Protein AF-A0A949QAI0-F1 (afdb_monomer)

Mean predicted aligned error: 4.64 Å

Foldseek 3Di:
DPDDPPDDDDPCVVHDDDWDWAADLVGRVDIDTCVVQPPFDAAEAEDEPQDPVCVVCVVVVVVVVVVVPHHYHYDDDCHQPPHPVHDCVPPDPVCVVVVRSVRRVVVVVD

pLDDT: mean 92.74, std 7.39, range [51.25, 97.62]

Solvent-accessible surface area (backbone atoms only — not comparable to full-atom values): 7127 Å² total; per-residue (Å²): 136,94,72,62,90,86,62,79,82,66,93,56,73,97,50,81,80,79,89,58,78,43,62,35,72,92,43,65,89,43,73,48,42,65,76,82,44,66,98,54,77,67,45,79,46,79,36,35,86,74,39,66,67,45,64,69,46,44,67,59,52,54,51,48,48,72,67,60,81,46,57,70,43,80,42,80,53,55,54,51,90,66,27,91,87,55,65,66,92,76,51,56,78,87,51,49,64,58,54,36,41,51,54,50,44,58,58,77,73,108

Nearest PDB structures (foldseek):
  3kh9-assembly1_A  TM=8.269E-01  e=8.653E-06  Pseudomonas aeruginosa
  6k1x-assembly1_A  TM=6.158E-01  e=5.353E-01  Rhodothermus marinus DSM 4252
  6hnk-assembly1_A  TM=4.317E-01  e=1.878E+00  Clostridioides difficile 630
  9c9r-assembly1_A  TM=4.103E-01  e=2.006E+00  Thermochaetoides thermophila

Structure (mmCIF, N/CA/C/O backbone):
data_AF-A0A949QAI0-F1
#
_entry.id   AF-A0A949QAI0-F1
#
loop_
_atom_site.group_PDB
_atom_site.id
_atom_site.type_symbol
_atom_site.label_atom_id
_atom_site.label_alt_id
_atom_site.label_comp_id
_atom_site.label_asym_id
_atom_site.label_entity_id
_atom_site.label_seq_id
_atom_site.pdbx_PDB_ins_code
_atom_site.Cartn_x
_atom_site.Cartn_y
_atom_site.Cartn_z
_atom_site.occupancy
_atom_site.B_iso_or_equiv
_atom_site.auth_seq_id
_atom_site.auth_comp_id
_atom_site.auth_asym_id
_atom_site.auth_atom_id
_atom_site.pdbx_PDB_model_num
ATOM 1 N N . LEU A 1 1 ? 8.754 -29.055 19.870 1.00 51.25 1 LEU A N 1
ATOM 2 C CA . LEU A 1 1 ? 8.363 -27.797 19.192 1.00 51.25 1 LEU A CA 1
ATOM 3 C C . LEU A 1 1 ? 7.069 -28.072 18.431 1.00 51.25 1 LEU A C 1
ATOM 5 O O . LEU A 1 1 ? 7.120 -28.780 17.439 1.00 51.25 1 LEU A O 1
ATOM 9 N N . ASN A 1 2 ? 5.926 -27.598 18.939 1.00 61.88 2 ASN A N 1
ATOM 10 C CA . ASN A 1 2 ? 4.585 -27.830 18.374 1.00 61.88 2 ASN A CA 1
ATOM 11 C C . ASN A 1 2 ? 4.107 -26.594 17.594 1.00 61.88 2 ASN A C 1
ATOM 13 O O . ASN A 1 2 ? 3.138 -25.953 17.989 1.00 61.88 2 ASN A O 1
ATOM 17 N N . LEU A 1 3 ? 4.817 -26.205 16.535 1.00 69.56 3 LEU A N 1
ATOM 18 C CA . LEU A 1 3 ? 4.356 -25.139 15.641 1.00 69.56 3 LEU A CA 1
ATOM 19 C C . LEU A 1 3 ? 3.766 -25.790 14.390 1.00 69.56 3 LEU A C 1
ATOM 21 O O . LEU A 1 3 ? 4.437 -26.586 13.735 1.00 69.56 3 LEU A O 1
ATOM 25 N N . ASN A 1 4 ? 2.504 -25.482 14.090 1.00 73.88 4 ASN A N 1
ATOM 26 C CA . ASN A 1 4 ? 1.853 -25.902 12.857 1.00 73.88 4 ASN A CA 1
ATOM 27 C C . ASN A 1 4 ? 2.540 -25.187 11.677 1.00 73.88 4 ASN A C 1
ATOM 29 O O . ASN A 1 4 ? 2.514 -23.959 11.639 1.00 73.88 4 ASN A O 1
ATOM 33 N N . PRO A 1 5 ? 3.124 -25.903 10.699 1.00 74.88 5 PRO A N 1
ATOM 34 C CA . PRO A 1 5 ? 3.854 -25.291 9.583 1.00 74.88 5 PRO A CA 1
ATOM 35 C C . PRO A 1 5 ? 3.005 -24.383 8.683 1.00 74.88 5 PRO A C 1
ATOM 37 O O . PRO A 1 5 ? 3.551 -23.669 7.847 1.00 74.88 5 PRO A O 1
ATOM 40 N N . ARG A 1 6 ? 1.673 -24.445 8.809 1.00 76.94 6 ARG A N 1
ATOM 41 C CA . ARG A 1 6 ? 0.735 -23.578 8.081 1.00 76.94 6 ARG A CA 1
ATOM 42 C C . ARG A 1 6 ? 0.538 -22.220 8.743 1.00 76.94 6 ARG A C 1
ATOM 44 O O . ARG A 1 6 ? 0.084 -21.294 8.077 1.00 76.94 6 ARG A O 1
ATOM 51 N N . ASP A 1 7 ? 0.874 -22.103 10.022 1.00 78.38 7 ASP A N 1
ATOM 52 C CA . ASP A 1 7 ? 0.728 -20.857 10.750 1.00 78.38 7 ASP A CA 1
ATOM 53 C C . ASP A 1 7 ? 1.994 -20.027 10.548 1.00 78.38 7 ASP A C 1
ATOM 55 O O . ASP A 1 7 ? 3.110 -20.479 10.809 1.00 78.38 7 ASP A O 1
ATOM 59 N N . VAL A 1 8 ? 1.818 -18.788 10.096 1.00 78.00 8 VAL A N 1
ATOM 60 C CA . VAL A 1 8 ? 2.888 -17.789 10.060 1.00 78.00 8 VAL A CA 1
ATOM 61 C C . VAL A 1 8 ? 2.656 -16.851 11.244 1.00 78.00 8 VAL A C 1
ATOM 63 O O . VAL A 1 8 ? 1.942 -15.855 11.104 1.00 78.00 8 VAL A O 1
ATOM 66 N N . PRO A 1 9 ? 3.176 -17.173 12.446 1.00 82.19 9 PRO A N 1
ATOM 67 C CA . PRO A 1 9 ? 2.959 -16.343 13.619 1.00 82.19 9 PRO A CA 1
ATOM 68 C C . PRO A 1 9 ? 3.584 -14.966 13.399 1.00 82.19 9 PRO A C 1
ATOM 70 O O . PRO A 1 9 ? 4.775 -14.840 13.110 1.00 82.19 9 PRO A O 1
ATOM 73 N N . SER A 1 10 ? 2.776 -13.917 13.550 1.00 86.69 10 SER A N 1
ATOM 74 C CA . SER A 1 10 ? 3.275 -12.550 13.446 1.00 86.69 10 SER A CA 1
ATOM 75 C C . SER A 1 10 ? 4.038 -12.170 14.720 1.00 86.69 10 SER A C 1
ATOM 77 O O . SER A 1 10 ? 3.455 -12.176 15.808 1.00 86.69 10 SER A O 1
ATOM 79 N N . PRO A 1 11 ? 5.308 -11.740 14.621 1.00 89.50 11 PRO A N 1
ATOM 80 C CA . PRO A 1 11 ? 6.071 -11.259 15.772 1.00 89.50 11 PRO A CA 1
ATOM 81 C C . PRO A 1 11 ? 5.614 -9.871 16.257 1.00 89.50 11 PRO A C 1
ATOM 83 O O . PRO A 1 11 ? 6.236 -9.303 17.162 1.00 89.50 11 PRO A O 1
ATOM 86 N N . LEU A 1 12 ? 4.586 -9.290 15.625 1.00 91.56 12 LEU A N 1
ATOM 87 C CA . LEU A 1 12 ? 4.095 -7.932 15.868 1.00 91.56 12 LEU A CA 1
ATOM 88 C C . LEU A 1 12 ? 2.787 -7.883 16.669 1.00 91.56 12 LEU A C 1
ATOM 90 O O . LEU A 1 12 ? 2.303 -6.794 16.965 1.00 91.56 12 LEU A O 1
ATOM 94 N N . VAL A 1 13 ? 2.222 -9.029 17.061 1.00 93.00 13 VAL A N 1
ATOM 95 C CA . VAL A 1 13 ? 1.032 -9.055 17.927 1.00 93.00 13 VAL A CA 1
ATOM 96 C C . VAL A 1 13 ? 1.336 -8.359 19.259 1.00 93.00 13 VAL A C 1
ATOM 98 O O . VAL A 1 13 ? 2.363 -8.618 19.885 1.00 93.00 13 VAL A O 1
ATOM 101 N N . GLY A 1 14 ? 0.450 -7.446 19.673 1.00 94.38 14 GLY A N 1
ATOM 102 C CA . GLY A 1 14 ? 0.593 -6.652 20.901 1.00 94.38 14 GLY A CA 1
ATOM 103 C C . GLY A 1 14 ? 1.645 -5.538 20.833 1.00 94.38 14 GLY A C 1
ATOM 104 O O . GLY A 1 14 ? 1.839 -4.832 21.820 1.00 94.38 14 GLY A O 1
ATOM 105 N N . LYS A 1 15 ? 2.321 -5.357 19.691 1.00 94.50 15 LYS A N 1
ATOM 106 C CA . LYS A 1 15 ? 3.293 -4.278 19.484 1.00 94.50 15 LYS A CA 1
ATOM 107 C C . LYS A 1 15 ? 2.646 -3.090 18.766 1.00 94.50 15 LYS A C 1
ATO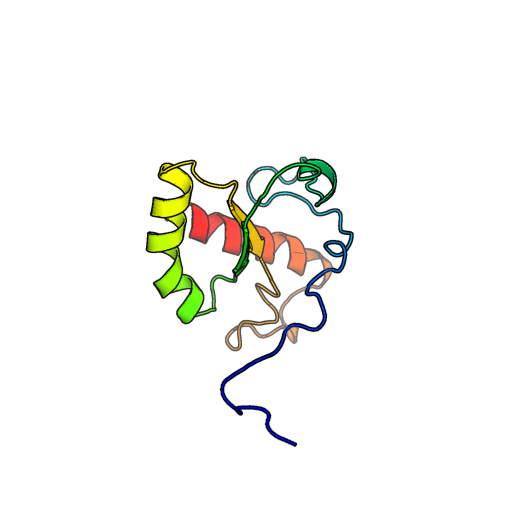M 109 O O . LYS A 1 15 ? 1.690 -3.279 18.012 1.00 94.50 15 LYS A O 1
ATOM 114 N N . PRO A 1 16 ? 3.170 -1.867 18.952 1.00 93.69 16 PRO A N 1
ATOM 115 C CA . PRO A 1 16 ? 2.740 -0.720 18.164 1.00 93.69 16 PRO A CA 1
ATOM 116 C C . PRO A 1 16 ? 2.931 -0.967 16.664 1.00 93.69 16 PRO A C 1
ATOM 118 O O . PRO A 1 16 ? 3.903 -1.606 16.251 1.00 93.69 16 PRO A O 1
ATOM 121 N N . ALA A 1 17 ? 2.033 -0.412 15.848 1.00 93.81 17 ALA A N 1
ATOM 122 C CA . ALA A 1 17 ? 2.222 -0.388 14.402 1.00 93.81 17 ALA A CA 1
ATOM 123 C C . ALA A 1 17 ? 3.555 0.318 14.058 1.00 93.81 17 ALA A C 1
ATOM 125 O O . ALA A 1 17 ? 3.847 1.364 14.649 1.00 93.81 17 ALA A O 1
ATOM 126 N N . PRO A 1 18 ? 4.366 -0.215 13.121 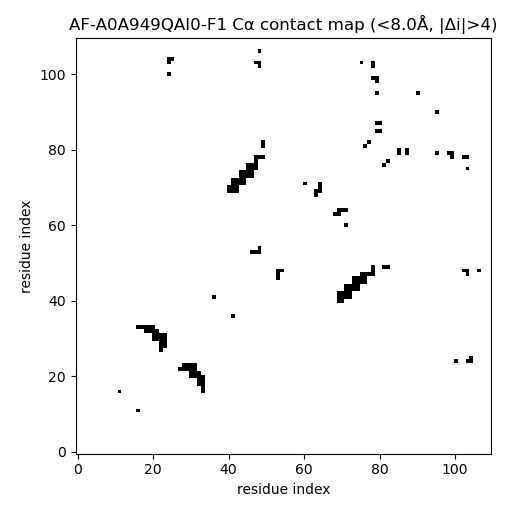1.00 93.25 18 PRO A N 1
ATOM 127 C CA . PRO A 1 18 ? 5.623 0.413 12.724 1.00 93.25 18 PRO A CA 1
ATOM 128 C C . PRO A 1 18 ? 5.424 1.854 12.253 1.00 93.25 18 PRO A C 1
ATOM 130 O O . PRO A 1 18 ? 4.493 2.142 11.503 1.00 93.25 18 PRO A O 1
ATOM 133 N N . ALA A 1 19 ? 6.308 2.761 12.666 1.00 95.75 19 ALA A N 1
ATOM 134 C CA . ALA A 1 19 ? 6.233 4.156 12.254 1.00 95.75 19 ALA A CA 1
ATOM 135 C C . ALA A 1 19 ? 6.679 4.326 10.794 1.00 95.75 19 ALA A C 1
ATOM 137 O O . ALA A 1 19 ? 7.765 3.894 10.414 1.00 95.75 19 ALA A O 1
ATOM 138 N N . PHE A 1 20 ? 5.859 5.007 9.997 1.00 96.12 20 PHE A N 1
ATOM 139 C CA . PHE A 1 20 ? 6.205 5.462 8.654 1.00 96.12 20 PHE A CA 1
ATOM 140 C C . PHE A 1 20 ? 5.444 6.744 8.314 1.00 96.12 20 PHE A C 1
ATOM 142 O O . PHE A 1 20 ? 4.478 7.106 8.987 1.00 96.12 20 PHE A O 1
ATOM 149 N N . SER A 1 21 ? 5.909 7.428 7.274 1.00 97.25 21 SER A N 1
ATOM 150 C CA . SER A 1 21 ? 5.324 8.655 6.743 1.00 97.25 21 SER A CA 1
ATOM 151 C C . SER A 1 21 ? 5.503 8.619 5.230 1.00 97.25 21 SER A C 1
ATOM 153 O O . SER A 1 21 ? 6.636 8.678 4.750 1.00 97.25 21 SER A O 1
ATOM 155 N N . LEU A 1 22 ? 4.419 8.397 4.488 1.00 96.12 22 LEU A N 1
ATOM 156 C CA . LEU A 1 22 ? 4.467 8.127 3.049 1.00 96.12 22 LEU A CA 1
ATOM 157 C C . LEU A 1 22 ? 3.424 8.960 2.295 1.00 96.12 22 LEU A C 1
ATOM 159 O O . LEU A 1 22 ? 2.355 9.222 2.847 1.00 96.12 22 LEU A O 1
ATOM 163 N N . PRO A 1 23 ? 3.704 9.358 1.041 1.00 95.56 23 PRO A N 1
ATOM 164 C CA . PRO A 1 23 ? 2.723 10.032 0.202 1.00 95.56 23 PRO A CA 1
ATOM 165 C C . PRO A 1 23 ? 1.561 9.102 -0.149 1.00 95.56 23 PRO A C 1
ATOM 167 O O . PRO A 1 23 ? 1.748 7.895 -0.330 1.00 95.56 23 PRO A O 1
ATOM 170 N N . GLN A 1 24 ? 0.367 9.668 -0.290 1.00 94.69 24 GLN A N 1
ATOM 171 C CA . GLN A 1 24 ? -0.804 8.923 -0.736 1.00 94.69 24 GLN A CA 1
ATOM 172 C C . GLN A 1 24 ? -0.802 8.764 -2.262 1.00 94.69 24 GLN A C 1
ATOM 174 O O . GLN A 1 24 ? -0.438 9.675 -3.000 1.00 94.69 24 GLN A O 1
ATOM 179 N N . LEU A 1 25 ? -1.244 7.605 -2.764 1.00 92.94 25 LEU A N 1
ATOM 180 C CA . LEU A 1 25 ? -1.224 7.316 -4.207 1.00 92.94 25 LEU A CA 1
ATOM 181 C C . LEU A 1 25 ? -2.149 8.223 -5.031 1.00 92.94 25 LEU A C 1
ATOM 183 O O . LEU A 1 25 ? -1.831 8.544 -6.171 1.00 92.94 25 LEU A O 1
ATOM 187 N N . HIS A 1 26 ? -3.295 8.617 -4.472 1.00 88.75 26 HIS A N 1
ATOM 188 C CA . HIS A 1 26 ? -4.287 9.451 -5.158 1.00 88.75 26 HIS A CA 1
ATOM 189 C C . HIS A 1 26 ? -4.075 10.956 -4.935 1.00 88.75 26 HIS A C 1
ATOM 191 O O . HIS A 1 26 ? -4.680 11.759 -5.638 1.00 88.75 26 HIS A O 1
ATOM 197 N N . ALA A 1 27 ? -3.235 11.315 -3.963 1.00 91.88 27 ALA A N 1
ATOM 198 C CA . ALA A 1 27 ? -2.927 12.681 -3.555 1.00 91.88 27 ALA A CA 1
ATOM 199 C C . ALA A 1 27 ? -1.463 12.737 -3.069 1.00 91.88 27 ALA A C 1
ATOM 201 O O . ALA A 1 27 ? -1.214 12.686 -1.862 1.00 91.88 27 ALA A O 1
ATOM 202 N N . PRO A 1 28 ? -0.474 12.746 -3.985 1.00 91.19 28 PRO A N 1
ATOM 203 C CA . PRO A 1 28 ? 0.954 1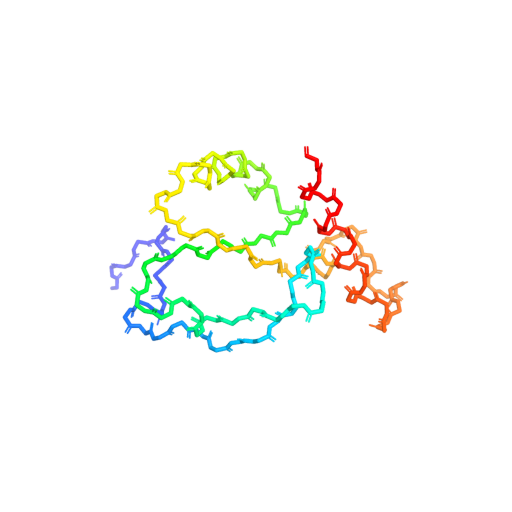2.652 -3.649 1.00 91.19 28 PRO A CA 1
ATOM 204 C C . PRO A 1 28 ? 1.477 13.741 -2.704 1.00 91.19 28 PRO A C 1
ATOM 206 O O . PRO A 1 28 ? 2.495 13.549 -2.040 1.00 91.19 28 PRO A O 1
ATOM 209 N N . GLU A 1 29 ? 0.800 14.883 -2.665 1.00 94.06 29 GLU A N 1
ATOM 210 C CA . GLU A 1 29 ? 1.054 16.007 -1.769 1.00 94.06 29 GLU A CA 1
ATOM 211 C C . GLU A 1 29 ? 0.596 15.748 -0.327 1.00 94.06 29 GLU A C 1
ATOM 213 O O . GLU A 1 29 ? 1.084 16.389 0.604 1.00 94.06 29 GLU A O 1
ATOM 218 N N . GLN A 1 30 ? -0.319 14.798 -0.131 1.00 96.00 30 GLN A N 1
ATOM 219 C CA . GLN A 1 30 ? -0.792 14.387 1.182 1.00 96.00 30 GLN A CA 1
ATOM 220 C C . GLN A 1 30 ? 0.069 13.253 1.720 1.00 96.00 30 GLN A C 1
ATOM 222 O O . GLN A 1 30 ? 0.384 12.281 1.031 1.00 96.00 30 GLN A O 1
ATOM 227 N N . ILE A 1 31 ? 0.411 13.362 2.997 1.00 97.00 31 ILE A N 1
ATOM 228 C CA . ILE A 1 31 ? 1.190 12.367 3.719 1.00 97.00 31 ILE A CA 1
ATOM 229 C C . ILE A 1 31 ? 0.255 11.586 4.629 1.00 97.00 31 ILE A C 1
ATOM 231 O O . ILE A 1 31 ? -0.568 12.180 5.318 1.00 97.00 31 ILE A O 1
ATOM 235 N N . PHE A 1 32 ? 0.411 10.266 4.637 1.00 97.00 32 PHE A N 1
ATOM 236 C CA . PHE A 1 32 ? -0.236 9.384 5.595 1.00 97.00 32 PHE A CA 1
ATOM 237 C C . PHE A 1 32 ? 0.783 8.811 6.585 1.00 97.00 32 PHE A C 1
ATOM 239 O O . PHE A 1 32 ? 1.897 8.421 6.210 1.00 97.00 32 PHE A O 1
ATOM 246 N N . SER A 1 33 ? 0.371 8.687 7.846 1.00 97.62 33 SER A N 1
ATOM 247 C CA . SER A 1 33 ? 1.094 7.938 8.874 1.00 97.62 33 SER A CA 1
ATOM 248 C C . SER A 1 33 ? 0.150 7.155 9.798 1.00 97.62 33 SER A C 1
ATOM 250 O O . SER A 1 33 ? -0.965 7.605 10.073 1.00 97.62 33 SER A O 1
ATOM 252 N N . PRO A 1 34 ? 0.604 6.044 10.414 1.00 97.00 34 PRO A N 1
ATOM 253 C CA . PRO A 1 34 ? -0.192 5.308 11.404 1.00 97.00 34 PRO A CA 1
ATOM 254 C C . PRO A 1 34 ? -0.662 6.141 12.605 1.00 97.00 34 PRO A C 1
ATOM 256 O O . PRO A 1 34 ? -1.599 5.743 13.293 1.00 97.00 34 PRO A O 1
ATOM 259 N N . LYS A 1 35 ? -0.048 7.308 12.862 1.00 96.75 35 LYS A N 1
ATOM 260 C CA . LYS A 1 35 ? -0.471 8.227 13.931 1.00 96.75 35 LYS A CA 1
ATOM 261 C C . LYS A 1 35 ? -1.904 8.732 13.733 1.00 96.75 35 LYS A C 1
ATOM 263 O O . LYS A 1 35 ? -2.599 8.966 14.714 1.00 96.75 35 LYS A O 1
ATOM 268 N N . GLU A 1 36 ? -2.367 8.845 12.490 1.00 96.00 36 GLU A N 1
ATOM 269 C CA . GLU A 1 36 ? -3.735 9.277 12.160 1.00 96.00 36 GLU A CA 1
ATOM 270 C C . GLU A 1 36 ? -4.804 8.247 12.558 1.00 96.00 36 GLU A C 1
ATOM 272 O O . GLU A 1 36 ? -5.996 8.566 12.651 1.00 96.00 36 GLU A O 1
ATOM 277 N N . MET A 1 37 ? -4.378 7.005 12.809 1.00 96.31 37 MET A N 1
ATOM 278 C CA . MET A 1 37 ? -5.231 5.887 13.205 1.00 96.31 37 MET A CA 1
ATOM 279 C C . MET A 1 37 ? -5.196 5.606 14.714 1.00 96.31 37 MET A C 1
ATOM 281 O O . MET A 1 37 ? -5.807 4.640 15.170 1.00 96.31 37 MET A O 1
ATOM 285 N N . LEU A 1 38 ? -4.517 6.435 15.516 1.00 95.44 38 LEU A N 1
ATOM 286 C CA . LEU A 1 38 ? -4.537 6.292 16.973 1.00 95.44 38 LEU A CA 1
ATOM 287 C C . LEU A 1 38 ? -5.974 6.353 17.510 1.00 95.44 38 LEU A C 1
ATOM 289 O O . LEU A 1 38 ? -6.775 7.195 17.109 1.00 95.44 38 LEU A O 1
ATOM 293 N N . GLY A 1 39 ? -6.300 5.426 18.413 1.00 95.38 39 GLY A N 1
ATOM 294 C CA . GLY A 1 39 ? -7.645 5.281 18.978 1.00 95.38 39 GLY A CA 1
ATOM 295 C C . GLY A 1 39 ? -8.668 4.614 18.050 1.00 95.38 39 GLY A C 1
ATOM 296 O O . GLY A 1 39 ? -9.813 4.442 18.458 1.00 95.38 39 GLY A O 1
ATOM 297 N N . LYS A 1 40 ? -8.283 4.211 16.831 1.00 95.06 40 LYS A N 1
ATOM 298 C CA . LYS A 1 40 ? -9.152 3.505 15.881 1.00 95.06 40 LYS A CA 1
ATOM 299 C C . LYS A 1 40 ? -8.691 2.063 15.707 1.00 95.06 40 LYS A C 1
ATOM 301 O O . LYS A 1 40 ? -7.497 1.784 15.619 1.00 95.06 40 LYS A O 1
ATOM 306 N N . VAL A 1 41 ? -9.649 1.148 15.588 1.00 95.56 41 VAL A N 1
ATOM 307 C CA . VAL A 1 41 ? -9.397 -0.162 14.975 1.00 95.56 41 VAL A CA 1
ATOM 308 C C . VAL A 1 41 ? -9.413 0.050 13.466 1.00 95.56 41 VAL A C 1
ATOM 310 O O . VAL A 1 41 ? -10.328 0.690 12.954 1.00 95.56 41 VAL A O 1
ATOM 313 N N . TRP A 1 42 ? -8.392 -0.431 12.763 1.00 96.56 42 TRP A N 1
ATOM 314 C CA . TRP A 1 42 ? -8.224 -0.234 11.324 1.00 96.56 42 TRP A CA 1
ATOM 315 C C . TRP A 1 42 ? -7.536 -1.442 10.686 1.00 96.56 42 TRP A C 1
ATOM 317 O O . TRP A 1 42 ? -6.848 -2.204 11.369 1.00 96.56 42 TRP A O 1
ATOM 327 N N . LEU A 1 43 ? -7.730 -1.612 9.379 1.00 96.56 43 LEU A N 1
ATOM 328 C CA . LEU A 1 43 ? -7.115 -2.670 8.587 1.00 96.56 43 LEU A CA 1
ATOM 329 C C . LEU A 1 43 ? -6.084 -2.064 7.630 1.00 96.56 43 LEU A C 1
ATOM 331 O O . LEU A 1 43 ? -6.407 -1.179 6.839 1.00 96.56 43 LEU A O 1
ATOM 335 N N . LEU A 1 44 ? -4.851 -2.568 7.689 1.00 96.38 44 LEU A N 1
ATOM 336 C CA . LEU A 1 44 ? -3.794 -2.262 6.729 1.00 96.38 44 LEU A CA 1
ATOM 337 C C . LEU A 1 44 ? -3.619 -3.458 5.788 1.00 96.38 44 LEU A C 1
ATOM 339 O O . LEU A 1 44 ? -3.205 -4.530 6.225 1.00 96.38 44 LEU A O 1
ATOM 343 N N . ASN A 1 45 ? -3.913 -3.273 4.505 1.00 96.81 45 ASN A N 1
ATOM 344 C CA . ASN A 1 45 ? -3.697 -4.277 3.468 1.00 96.81 45 ASN A CA 1
ATOM 345 C C . ASN A 1 45 ? -2.407 -3.965 2.698 1.00 96.81 45 ASN A C 1
ATOM 347 O O . ASN A 1 45 ? -2.207 -2.838 2.252 1.00 96.81 45 ASN A O 1
ATOM 351 N N . VAL A 1 46 ? -1.526 -4.953 2.548 1.00 96.62 46 VAL A N 1
ATOM 352 C CA . VAL A 1 46 ? -0.286 -4.822 1.770 1.00 96.62 46 VAL A CA 1
ATOM 353 C C . VAL A 1 46 ? -0.516 -5.454 0.404 1.00 96.62 46 VAL A C 1
ATOM 355 O O . VAL A 1 46 ? -0.831 -6.638 0.327 1.00 96.62 46 VAL A O 1
ATOM 358 N N . TRP A 1 47 ? -0.350 -4.683 -0.667 1.00 97.44 47 TRP A N 1
ATOM 359 C CA . TRP A 1 47 ? -0.713 -5.116 -2.016 1.00 97.44 47 TRP A CA 1
ATOM 360 C C . TRP A 1 47 ? 0.234 -4.554 -3.074 1.00 97.44 47 TRP A C 1
ATOM 362 O O . TRP A 1 47 ? 0.967 -3.603 -2.815 1.00 97.44 47 TRP A O 1
ATOM 372 N N . SER A 1 48 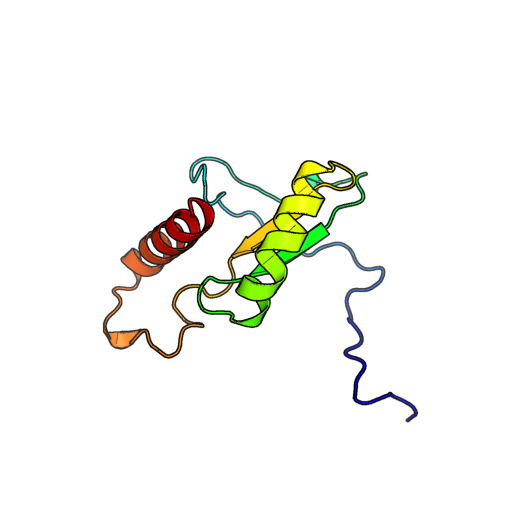? 0.170 -5.126 -4.277 1.00 97.62 48 SER A N 1
ATOM 373 C CA . SER A 1 48 ? 0.804 -4.612 -5.501 1.00 97.62 48 SER A CA 1
ATOM 374 C C . SER A 1 48 ? 0.060 -5.100 -6.734 1.00 97.62 48 SER A C 1
ATOM 376 O O . SER A 1 48 ? -0.639 -6.113 -6.667 1.00 97.62 48 SER A O 1
ATOM 378 N N . THR A 1 49 ? 0.213 -4.431 -7.879 1.00 95.94 49 THR A N 1
ATOM 379 C CA . THR A 1 49 ? -0.578 -4.802 -9.070 1.00 95.94 49 THR A CA 1
ATOM 380 C C . THR A 1 49 ? -0.151 -6.138 -9.684 1.00 95.94 49 THR A C 1
ATOM 382 O O . THR A 1 49 ? -0.973 -6.826 -10.293 1.00 95.94 49 THR A O 1
ATOM 385 N N . TRP A 1 50 ? 1.107 -6.552 -9.500 1.00 95.75 50 TRP A N 1
ATOM 386 C CA . TRP A 1 50 ? 1.634 -7.841 -9.967 1.00 95.75 50 TRP A CA 1
ATOM 387 C C . TRP A 1 50 ? 1.160 -9.032 -9.118 1.00 95.75 50 TRP A C 1
ATOM 389 O O . TRP A 1 50 ? 1.123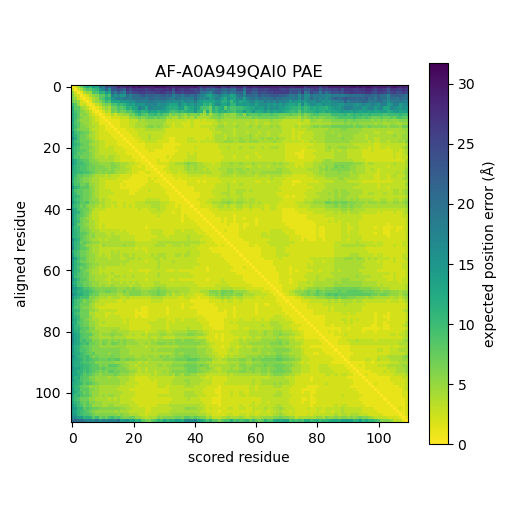 -10.161 -9.610 1.00 95.75 50 TRP A O 1
ATOM 399 N N . CYS A 1 51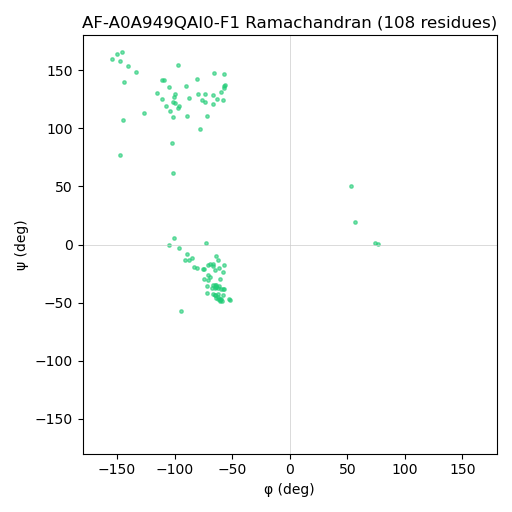 ? 0.722 -8.792 -7.881 1.00 96.56 51 CYS A N 1
ATOM 400 C CA . CYS A 1 51 ? 0.316 -9.824 -6.931 1.00 96.56 51 CYS A CA 1
ATOM 401 C C . CYS A 1 51 ? -1.023 -10.472 -7.332 1.00 96.56 51 CYS A C 1
ATOM 403 O O . CYS A 1 51 ? -2.086 -9.859 -7.241 1.00 96.56 51 CYS A O 1
ATOM 405 N N . VAL A 1 52 ? -0.978 -11.742 -7.751 1.00 95.25 52 VAL A N 1
ATOM 406 C CA . VAL A 1 52 ? -2.162 -12.503 -8.196 1.00 95.25 52 VAL A CA 1
ATOM 407 C C . VAL A 1 52 ? -3.220 -12.588 -7.096 1.00 95.25 52 VAL A C 1
ATOM 409 O O . VAL A 1 52 ? -4.381 -12.271 -7.346 1.00 95.25 52 VAL A O 1
ATOM 412 N N . SER A 1 53 ? -2.819 -12.957 -5.878 1.00 95.06 53 SER A N 1
ATOM 413 C CA . SER A 1 53 ? -3.735 -13.076 -4.739 1.00 95.06 53 SER A CA 1
ATOM 414 C C . SER A 1 53 ? -4.379 -11.737 -4.384 1.00 95.06 53 SER A C 1
ATOM 416 O O . SER A 1 53 ? -5.572 -11.684 -4.120 1.00 95.06 53 SER A O 1
ATOM 418 N N . CYS A 1 54 ? -3.628 -10.637 -4.479 1.00 96.31 54 CYS A N 1
ATOM 419 C CA . CYS A 1 54 ? -4.136 -9.294 -4.213 1.00 96.31 54 CYS A CA 1
ATOM 420 C C . CYS A 1 54 ? -5.231 -8.900 -5.216 1.00 96.31 54 CYS A C 1
ATOM 422 O O . CYS A 1 54 ? -6.223 -8.285 -4.841 1.00 96.31 54 CYS A O 1
ATOM 424 N N . ARG A 1 55 ? -5.103 -9.304 -6.489 1.00 94.25 55 ARG A N 1
ATOM 425 C CA . ARG A 1 55 ? -6.159 -9.086 -7.494 1.00 94.25 55 ARG A CA 1
ATOM 426 C C . ARG A 1 55 ? -7.427 -9.889 -7.201 1.00 94.25 55 ARG A C 1
ATOM 428 O O . ARG A 1 55 ? -8.515 -9.394 -7.470 1.00 94.25 55 ARG A O 1
ATOM 435 N N . GLN A 1 56 ? -7.293 -11.098 -6.656 1.00 95.62 56 GLN A N 1
ATOM 436 C CA . GLN A 1 56 ? -8.438 -11.913 -6.229 1.00 95.62 56 GLN A CA 1
ATOM 437 C C . GLN A 1 56 ? -9.108 -11.346 -4.967 1.00 95.62 56 GLN A C 1
ATOM 439 O O . GLN A 1 56 ? -10.327 -11.395 -4.849 1.00 95.62 56 GLN A O 1
ATOM 444 N N . GLU A 1 57 ? -8.322 -10.783 -4.048 1.00 95.75 57 GLU A N 1
ATOM 445 C CA . GLU A 1 57 ? -8.800 -10.181 -2.798 1.00 95.75 57 GLU A CA 1
ATOM 446 C C . GLU A 1 57 ? -9.483 -8.816 -3.021 1.00 95.75 57 GLU A C 1
ATOM 448 O O . GLU A 1 57 ? -10.402 -8.444 -2.289 1.00 95.75 57 GLU A O 1
ATOM 453 N N . HIS A 1 58 ? -9.068 -8.073 -4.052 1.00 94.81 58 HIS A N 1
ATOM 454 C CA . HIS A 1 58 ? -9.465 -6.679 -4.256 1.00 94.81 58 HIS A CA 1
ATOM 455 C C . HIS A 1 58 ? -10.984 -6.420 -4.242 1.00 94.81 58 HIS A C 1
ATOM 457 O O . HIS A 1 58 ? -11.399 -5.509 -3.523 1.00 94.81 58 HIS A O 1
ATOM 463 N N . PRO A 1 59 ? -11.845 -7.197 -4.939 1.00 94.19 59 PRO A N 1
ATOM 464 C CA . PRO A 1 59 ? -13.289 -6.952 -4.918 1.00 94.19 59 PRO A CA 1
ATOM 465 C C . PRO A 1 59 ? -13.894 -7.039 -3.510 1.00 94.19 59 PRO A C 1
ATOM 467 O O . PRO A 1 59 ? -14.737 -6.218 -3.153 1.00 94.19 59 PRO A O 1
ATOM 470 N N . VAL A 1 60 ? -13.411 -7.980 -2.692 1.00 95.50 60 VAL A N 1
ATOM 471 C CA . VAL A 1 60 ? -13.865 -8.175 -1.306 1.00 95.50 60 VAL A CA 1
ATOM 472 C C . VAL A 1 60 ? -13.468 -6.981 -0.439 1.00 95.50 60 VAL A C 1
ATOM 474 O O . VAL A 1 60 ? -14.269 -6.479 0.346 1.00 95.50 60 VAL A O 1
ATOM 477 N N . LEU A 1 61 ? -12.245 -6.473 -0.603 1.00 95.56 61 LEU A N 1
ATOM 478 C CA . LEU A 1 61 ? -11.775 -5.289 0.119 1.00 95.56 61 LEU A CA 1
ATOM 479 C C . LEU A 1 61 ? -12.509 -4.012 -0.297 1.00 95.56 61 LEU A C 1
ATOM 481 O O . LEU A 1 61 ? -12.813 -3.171 0.551 1.00 95.56 61 LEU A O 1
ATOM 485 N N . VAL A 1 62 ? -12.833 -3.870 -1.583 1.00 93.38 62 VAL A N 1
ATOM 486 C CA . VAL A 1 62 ? -13.654 -2.761 -2.082 1.00 93.38 62 VAL A CA 1
ATOM 487 C C . VAL A 1 62 ? -15.049 -2.817 -1.462 1.00 93.38 62 VAL A C 1
ATOM 489 O O . VAL A 1 62 ? -15.533 -1.798 -0.970 1.00 93.38 62 VAL A O 1
ATOM 492 N N . GLU A 1 63 ? -15.683 -3.987 -1.412 1.00 94.75 63 GLU A N 1
ATOM 493 C CA . GLU A 1 63 ? -16.966 -4.165 -0.725 1.00 94.75 63 GLU A CA 1
ATOM 494 C C . GLU A 1 63 ? -16.873 -3.832 0.774 1.00 94.75 63 GLU A C 1
ATOM 496 O O . GLU A 1 63 ? -17.668 -3.034 1.280 1.00 94.75 63 GLU A O 1
ATOM 501 N N . LEU A 1 64 ? -15.846 -4.333 1.469 1.00 95.00 64 LEU A N 1
ATOM 502 C CA . LEU A 1 64 ? -15.596 -4.013 2.875 1.00 95.00 64 LEU A CA 1
ATOM 503 C C . LEU A 1 64 ? -15.429 -2.502 3.090 1.00 95.00 64 LEU A C 1
ATOM 505 O O . LEU A 1 64 ? -16.022 -1.944 4.013 1.00 95.00 64 LEU A O 1
ATOM 509 N N . SER A 1 65 ? -14.692 -1.805 2.224 1.00 93.38 65 SER A N 1
ATOM 510 C CA . SER A 1 65 ? -14.524 -0.349 2.327 1.00 93.38 65 SER A CA 1
ATOM 511 C C . SER A 1 65 ? -15.852 0.408 2.194 1.00 93.38 65 SER A C 1
ATOM 513 O O . SER A 1 65 ? -16.086 1.389 2.902 1.00 93.38 65 SER A O 1
ATOM 515 N N . ARG A 1 66 ? -16.76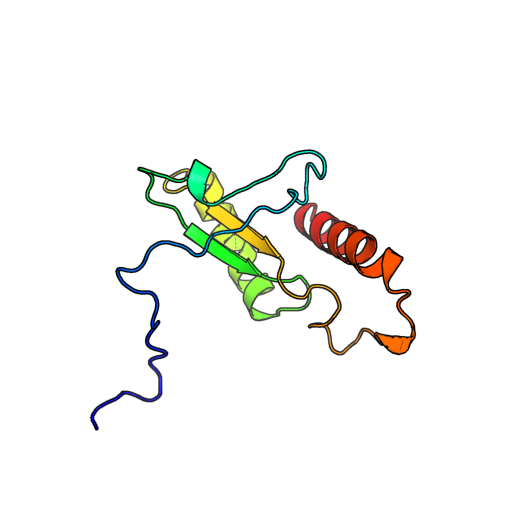6 -0.083 1.343 1.00 94.81 66 ARG A N 1
ATOM 516 C CA . ARG A 1 66 ? -18.097 0.507 1.135 1.00 94.81 66 ARG A CA 1
ATOM 517 C C . ARG A 1 66 ? -19.013 0.299 2.336 1.00 94.81 66 ARG A C 1
ATOM 519 O O . ARG A 1 66 ? -19.839 1.167 2.604 1.00 94.81 66 ARG A O 1
ATOM 526 N N . SER A 1 67 ? -18.838 -0.799 3.074 1.00 95.19 67 SER A N 1
ATOM 527 C CA . SER A 1 67 ? -19.577 -1.054 4.320 1.00 95.19 67 SER A CA 1
ATOM 528 C C . SER A 1 67 ? -19.247 -0.048 5.431 1.00 95.19 67 SER A C 1
ATOM 530 O O . SER A 1 67 ? -20.041 0.136 6.351 1.00 95.19 67 SER A O 1
ATOM 532 N N . LYS A 1 68 ? -18.081 0.618 5.346 1.00 92.19 68 LYS A N 1
ATOM 533 C CA . LYS A 1 68 ? -17.560 1.573 6.341 1.00 92.19 68 LYS A CA 1
ATOM 534 C C . LYS A 1 68 ? -17.428 0.997 7.759 1.00 92.19 68 LYS A C 1
ATOM 536 O O . LYS A 1 68 ? -17.328 1.763 8.713 1.00 92.19 68 LYS A O 1
ATOM 541 N N . THR A 1 69 ? -17.392 -0.329 7.913 1.00 92.62 69 THR A N 1
ATOM 542 C CA . THR A 1 69 ? -17.237 -0.984 9.223 1.00 92.62 69 THR A CA 1
ATOM 543 C C . THR A 1 69 ? -15.882 -0.687 9.862 1.00 92.62 69 THR A C 1
ATOM 545 O O . THR A 1 69 ? -15.793 -0.503 11.072 1.00 92.62 69 THR A O 1
ATOM 548 N N . VAL A 1 70 ? -14.822 -0.627 9.054 1.00 95.44 70 VAL A N 1
ATOM 549 C CA . VAL A 1 70 ? -13.456 -0.369 9.512 1.00 95.44 70 VAL A CA 1
ATOM 550 C C . VAL A 1 70 ? -12.716 0.487 8.478 1.00 95.44 70 VAL A C 1
ATOM 552 O O . VAL A 1 70 ? -12.888 0.257 7.278 1.00 95.44 70 VAL A O 1
ATOM 555 N N . PRO A 1 71 ? -11.890 1.469 8.889 1.00 96.00 71 PRO A N 1
ATOM 556 C CA . PRO A 1 71 ? -10.978 2.139 7.973 1.00 96.00 71 PRO A CA 1
ATOM 557 C C . PRO A 1 71 ? -10.039 1.119 7.323 1.00 96.00 71 PRO A C 1
ATOM 559 O O . PRO A 1 71 ? -9.339 0.382 8.020 1.00 96.00 71 PRO A O 1
ATOM 562 N N . LEU A 1 72 ? -10.029 1.092 5.992 1.00 96.19 72 LEU A N 1
ATOM 563 C CA . LEU A 1 72 ? -9.152 0.247 5.192 1.00 96.19 72 LEU A CA 1
ATOM 564 C C . LEU A 1 72 ? -8.080 1.117 4.535 1.00 96.19 72 LEU A C 1
ATOM 566 O O . LEU A 1 72 ? -8.398 1.998 3.739 1.00 96.19 72 LEU A O 1
ATOM 570 N N . ILE A 1 73 ? -6.817 0.847 4.849 1.00 95.94 73 ILE A N 1
ATOM 571 C CA . ILE A 1 73 ? -5.657 1.535 4.280 1.00 95.94 73 ILE A CA 1
ATOM 572 C C . ILE A 1 73 ? -4.846 0.531 3.462 1.00 95.94 73 ILE A C 1
ATOM 574 O O . ILE A 1 73 ? -4.526 -0.553 3.945 1.00 95.94 73 ILE A O 1
ATOM 578 N N . GLY A 1 74 ? -4.501 0.888 2.226 1.00 96.19 74 GLY A N 1
ATOM 579 C CA . GLY A 1 74 ? -3.659 0.070 1.353 1.00 96.19 74 GLY A CA 1
ATOM 580 C C . GLY A 1 74 ? -2.211 0.562 1.327 1.00 96.19 74 GLY A C 1
ATOM 581 O O . GLY A 1 74 ? -1.967 1.726 1.018 1.00 96.19 74 GLY A O 1
ATOM 582 N N . LEU A 1 75 ? -1.250 -0.324 1.585 1.00 96.75 75 LEU A N 1
ATOM 583 C CA . LEU A 1 75 ? 0.180 -0.091 1.392 1.00 96.75 75 LEU A CA 1
ATOM 584 C C . LEU A 1 75 ? 0.641 -0.768 0.101 1.00 96.75 75 LEU A C 1
ATOM 586 O O . LEU A 1 75 ? 0.742 -1.993 0.038 1.00 96.75 75 LEU A O 1
ATOM 590 N N . ASN A 1 76 ? 0.955 0.041 -0.908 1.00 96.94 76 ASN A N 1
ATOM 591 C CA . ASN A 1 76 ? 1.546 -0.452 -2.144 1.00 96.94 76 ASN A CA 1
ATOM 592 C C . ASN A 1 76 ? 3.017 -0.847 -1.919 1.00 96.94 76 ASN A C 1
ATOM 594 O O . ASN A 1 76 ? 3.811 -0.030 -1.448 1.00 96.94 76 ASN A O 1
ATOM 598 N N . TYR A 1 77 ? 3.378 -2.101 -2.204 1.00 96.88 77 TYR A N 1
ATOM 599 C CA . TYR A 1 77 ? 4.641 -2.684 -1.744 1.00 96.88 77 TYR A CA 1
ATOM 600 C C . TYR A 1 77 ? 5.489 -3.291 -2.864 1.00 96.88 77 TYR A C 1
ATOM 602 O O . TYR A 1 77 ? 5.179 -4.349 -3.408 1.00 96.88 77 TYR A O 1
ATOM 610 N N . LYS A 1 78 ? 6.649 -2.683 -3.142 1.00 95.44 78 LYS A N 1
ATOM 611 C CA . LYS A 1 78 ? 7.578 -3.137 -4.199 1.00 95.44 78 LYS A CA 1
ATOM 612 C C . LYS A 1 78 ? 6.877 -3.278 -5.555 1.00 95.44 78 LYS A C 1
ATOM 614 O O . LYS A 1 78 ? 6.980 -4.303 -6.220 1.00 95.44 78 LYS A O 1
ATOM 619 N N . GLU A 1 79 ? 6.160 -2.242 -5.965 1.00 96.50 79 GLU A N 1
ATOM 620 C CA . GLU A 1 79 ? 5.342 -2.250 -7.183 1.00 96.50 79 GLU A CA 1
ATOM 621 C C . GLU A 1 79 ? 6.130 -2.569 -8.460 1.00 96.50 79 GLU A C 1
ATOM 623 O O . GLU A 1 79 ? 5.635 -3.297 -9.312 1.00 96.50 79 GLU A O 1
ATOM 628 N N . LEU A 1 80 ? 7.365 -2.069 -8.585 1.00 97.06 80 LEU A N 1
ATOM 629 C CA . LEU A 1 80 ? 8.223 -2.382 -9.733 1.00 97.06 80 LEU A CA 1
ATOM 630 C C . LEU A 1 80 ? 9.153 -3.554 -9.429 1.00 97.06 80 LEU A C 1
ATOM 632 O O . LEU A 1 80 ? 9.077 -4.588 -10.077 1.00 97.06 80 LEU A O 1
ATOM 636 N N . ARG A 1 81 ? 9.961 -3.434 -8.369 1.00 95.88 81 ARG A N 1
ATOM 637 C CA . ARG A 1 81 ? 10.970 -4.440 -7.984 1.00 95.88 81 ARG A CA 1
ATOM 638 C C . ARG A 1 81 ? 10.409 -5.819 -7.628 1.00 95.88 81 ARG A C 1
ATOM 640 O O . ARG A 1 81 ? 11.171 -6.776 -7.564 1.00 95.88 81 ARG A O 1
ATOM 647 N N . GLY A 1 82 ? 9.125 -5.912 -7.291 1.00 94.88 82 GLY A N 1
ATOM 648 C CA . GLY A 1 82 ? 8.447 -7.180 -7.020 1.00 94.88 82 GLY A CA 1
ATOM 649 C C . GLY A 1 82 ? 7.869 -7.847 -8.268 1.00 94.88 82 GLY A C 1
ATOM 650 O O . GLY A 1 82 ? 7.511 -9.020 -8.209 1.00 94.88 82 GLY A O 1
ATOM 651 N N . ASP A 1 83 ? 7.785 -7.129 -9.390 1.00 95.94 83 ASP A N 1
ATOM 652 C CA . ASP A 1 83 ? 7.301 -7.681 -10.648 1.00 95.94 83 ASP A CA 1
ATOM 653 C C . ASP A 1 83 ? 8.453 -8.287 -11.449 1.00 95.94 83 ASP A C 1
ATOM 655 O O . ASP A 1 83 ? 9.292 -7.574 -11.995 1.00 95.94 83 ASP A O 1
ATOM 659 N N . GLY A 1 84 ? 8.459 -9.615 -11.568 1.00 93.81 84 GLY A N 1
ATOM 660 C CA . GLY A 1 84 ? 9.476 -10.349 -12.325 1.00 93.81 84 GLY A CA 1
ATOM 661 C C . GLY A 1 84 ? 9.499 -10.056 -13.831 1.00 93.81 84 GLY A C 1
ATOM 662 O O . GLY A 1 84 ? 10.429 -10.484 -14.505 1.00 93.81 84 GLY A O 1
ATOM 663 N N . ASN A 1 85 ? 8.506 -9.338 -14.367 1.00 94.81 85 ASN A N 1
ATOM 664 C CA . ASN A 1 85 ? 8.487 -8.917 -15.770 1.00 94.81 85 ASN A CA 1
ATOM 665 C C . ASN A 1 85 ? 9.163 -7.557 -15.999 1.00 94.81 85 ASN A C 1
ATOM 667 O O . ASN A 1 85 ? 9.323 -7.146 -17.149 1.00 94.81 85 ASN A O 1
ATOM 671 N N . ILE A 1 86 ? 9.534 -6.843 -14.931 1.00 95.31 86 ILE A N 1
ATOM 672 C CA . ILE A 1 86 ? 10.227 -5.559 -15.025 1.00 95.31 86 ILE A CA 1
ATOM 673 C C . ILE A 1 86 ? 11.726 -5.780 -14.864 1.00 95.31 86 ILE A C 1
ATOM 675 O O . ILE A 1 86 ? 12.216 -6.191 -13.814 1.00 95.31 86 ILE A O 1
ATOM 679 N N . ASP A 1 87 ? 12.455 -5.443 -15.919 1.00 95.50 87 ASP A N 1
ATOM 680 C CA . ASP A 1 87 ? 13.908 -5.377 -15.907 1.00 95.50 87 ASP A CA 1
ATOM 681 C C . ASP A 1 87 ? 14.355 -4.072 -15.231 1.00 95.50 87 ASP A C 1
ATOM 683 O O . ASP A 1 87 ? 14.316 -2.995 -15.831 1.00 95.50 87 ASP A O 1
ATOM 687 N N . MET A 1 88 ? 14.736 -4.166 -13.955 1.00 95.31 88 MET A N 1
ATOM 688 C CA . MET A 1 88 ? 15.136 -3.005 -13.156 1.00 95.31 88 MET A CA 1
ATOM 689 C C . MET A 1 88 ? 16.437 -2.353 -13.640 1.00 95.31 88 MET A C 1
ATOM 691 O O . MET A 1 88 ? 16.640 -1.181 -13.336 1.00 95.31 88 MET A O 1
ATOM 695 N N . ASP A 1 89 ? 17.268 -3.040 -14.432 1.00 96.19 89 ASP A N 1
ATOM 696 C CA . ASP A 1 89 ? 18.479 -2.443 -15.016 1.00 96.19 89 ASP A CA 1
ATOM 697 C C . ASP A 1 89 ? 18.133 -1.420 -16.112 1.00 96.19 89 ASP A C 1
ATOM 699 O O . ASP A 1 89 ? 18.944 -0.565 -16.467 1.00 96.19 89 ASP A O 1
ATOM 703 N N . LYS A 1 90 ? 16.898 -1.476 -16.627 1.00 95.00 90 LYS A N 1
ATOM 704 C CA . LYS A 1 90 ? 16.348 -0.524 -17.602 1.00 95.00 90 LYS A CA 1
ATOM 705 C C . LYS A 1 90 ? 15.528 0.593 -16.961 1.00 95.00 90 LYS A C 1
ATOM 707 O O . LYS A 1 90 ? 15.046 1.470 -17.676 1.00 95.00 90 LYS A O 1
ATOM 712 N N . VAL A 1 91 ? 15.341 0.568 -15.642 1.00 95.44 91 VAL A N 1
ATOM 713 C CA . VAL A 1 91 ? 14.599 1.600 -14.912 1.00 95.44 91 VAL A CA 1
ATOM 714 C C . VAL A 1 91 ? 15.589 2.604 -14.345 1.00 95.44 91 VAL A C 1
ATOM 716 O O . VAL A 1 91 ? 16.437 2.270 -13.521 1.00 95.44 91 VAL A O 1
ATOM 719 N N . GLU A 1 92 ? 15.465 3.860 -14.766 1.00 96.25 92 GLU A N 1
ATOM 720 C CA . GLU A 1 92 ? 16.275 4.935 -14.206 1.00 96.25 92 GLU A CA 1
ATOM 721 C C . GLU A 1 92 ? 15.889 5.149 -12.722 1.00 96.25 92 GLU A C 1
ATOM 723 O O . GLU A 1 92 ? 14.694 5.272 -12.420 1.00 96.25 92 GLU A O 1
ATOM 728 N N . PRO A 1 93 ? 16.850 5.176 -11.777 1.00 94.00 93 PRO A N 1
ATOM 729 C CA . PRO A 1 93 ? 16.547 5.214 -10.345 1.00 94.00 93 PRO A CA 1
ATOM 730 C C . PRO A 1 93 ? 15.666 6.384 -9.887 1.00 94.00 93 PRO A C 1
ATOM 732 O O . PRO A 1 93 ? 14.808 6.194 -9.023 1.00 94.00 93 PRO A O 1
ATOM 735 N N . ALA A 1 94 ? 15.837 7.586 -10.442 1.00 95.06 94 ALA A N 1
ATOM 736 C CA . ALA A 1 94 ? 15.024 8.746 -10.081 1.00 95.06 94 ALA A CA 1
ATOM 737 C C . ALA A 1 94 ? 13.563 8.615 -10.555 1.00 95.06 94 ALA A C 1
ATOM 739 O O . ALA A 1 94 ? 12.652 9.140 -9.910 1.00 95.06 94 ALA A O 1
ATOM 740 N N . SER A 1 95 ? 13.317 7.868 -11.631 1.00 94.69 95 SER A N 1
ATOM 741 C CA . SER A 1 95 ? 11.984 7.614 -12.184 1.00 94.69 95 SER A CA 1
ATOM 742 C C . SER A 1 95 ? 11.193 6.518 -11.455 1.00 94.69 95 SER A C 1
ATOM 744 O O . SER A 1 95 ? 9.962 6.504 -11.536 1.00 94.69 95 SER A O 1
ATOM 746 N N . GLU A 1 96 ? 11.863 5.635 -10.698 1.00 94.38 96 GLU A N 1
ATOM 747 C CA . GLU A 1 96 ? 11.265 4.432 -10.090 1.0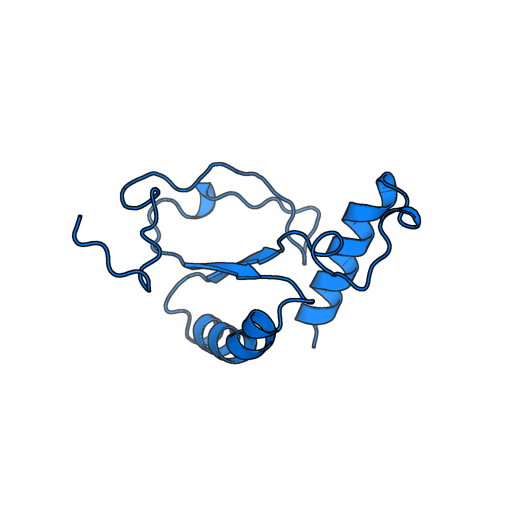0 94.38 96 GLU A CA 1
ATOM 748 C C . GLU A 1 96 ? 9.993 4.754 -9.292 1.00 94.38 96 GLU A C 1
ATOM 750 O O . GLU A 1 96 ? 8.950 4.118 -9.458 1.00 94.38 96 GLU A O 1
ATOM 755 N N . LYS A 1 97 ? 10.059 5.781 -8.438 1.00 92.69 97 LYS A N 1
ATOM 756 C CA . LYS A 1 97 ? 8.933 6.172 -7.583 1.00 92.69 97 LYS A CA 1
ATOM 757 C C . LYS A 1 97 ? 7.741 6.667 -8.404 1.00 92.69 97 LYS A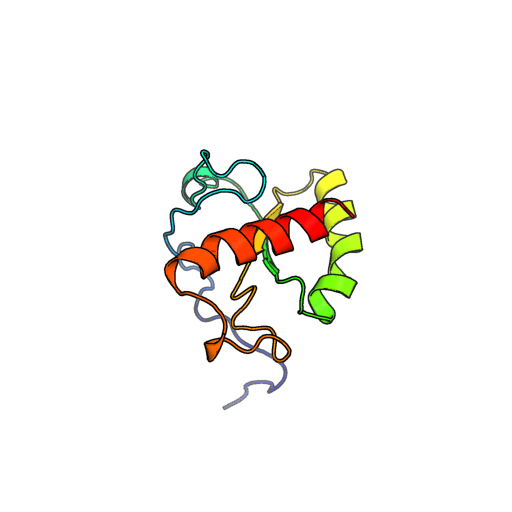 C 1
ATOM 759 O O . LYS A 1 97 ? 6.612 6.295 -8.100 1.00 92.69 97 LYS A O 1
ATOM 764 N N . GLY A 1 98 ? 7.982 7.496 -9.420 1.00 94.00 98 GLY A N 1
ATOM 765 C CA . GLY A 1 98 ? 6.921 8.038 -10.271 1.00 94.00 98 GLY A CA 1
ATOM 766 C C . GLY A 1 98 ? 6.191 6.929 -11.023 1.00 94.00 98 GLY A C 1
ATOM 767 O O . GLY A 1 98 ? 4.967 6.845 -10.962 1.00 94.00 98 GLY A O 1
ATOM 768 N N . LEU A 1 99 ? 6.957 6.015 -11.619 1.00 95.31 99 LEU A N 1
ATOM 769 C CA . LEU A 1 99 ? 6.436 4.850 -12.332 1.00 95.31 99 LEU A CA 1
ATOM 770 C C . LEU A 1 99 ? 5.636 3.913 -11.414 1.00 95.31 99 LEU A C 1
ATOM 772 O O . LEU A 1 99 ? 4.558 3.449 -11.786 1.00 95.31 99 LEU A O 1
ATOM 776 N N . ALA A 1 100 ? 6.125 3.661 -10.194 1.00 95.50 100 ALA A N 1
ATOM 777 C CA . ALA A 1 100 ? 5.399 2.874 -9.199 1.00 95.50 100 ALA A CA 1
ATOM 778 C C . ALA A 1 100 ? 4.045 3.516 -8.849 1.00 95.50 100 ALA A C 1
ATOM 780 O O . ALA A 1 100 ? 3.015 2.842 -8.846 1.00 95.50 100 ALA A O 1
ATOM 781 N N . MET A 1 101 ? 4.036 4.829 -8.596 1.00 94.31 101 MET A N 1
ATOM 782 C CA . MET A 1 101 ? 2.816 5.563 -8.259 1.00 94.31 101 MET A CA 1
ATOM 783 C C . MET A 1 101 ? 1.818 5.580 -9.417 1.00 94.31 101 MET A C 1
ATOM 785 O O . MET A 1 101 ? 0.633 5.335 -9.196 1.00 94.31 101 MET A O 1
ATOM 789 N N . GLU A 1 102 ? 2.284 5.814 -10.644 1.00 93.88 102 GLU A N 1
ATOM 790 C CA . GLU A 1 102 ? 1.446 5.815 -11.844 1.00 93.88 102 GLU A CA 1
ATOM 791 C C . GLU A 1 102 ? 0.787 4.452 -12.067 1.00 93.88 102 GLU A C 1
ATOM 793 O O . GLU A 1 102 ? -0.432 4.362 -12.230 1.00 93.88 102 GLU A O 1
ATOM 798 N N . ARG A 1 103 ? 1.576 3.376 -12.005 1.00 95.31 103 ARG A N 1
ATOM 799 C CA . ARG A 1 103 ? 1.088 2.009 -12.191 1.00 95.31 103 ARG A CA 1
ATOM 800 C C . ARG A 1 103 ? 0.044 1.628 -11.141 1.00 95.31 103 ARG A C 1
ATOM 802 O O . ARG A 1 103 ? -1.024 1.115 -11.489 1.00 95.31 103 ARG A O 1
ATOM 809 N N . ALA A 1 104 ? 0.330 1.906 -9.869 1.00 95.81 104 ALA A N 1
ATOM 810 C CA . ALA A 1 104 ? -0.579 1.615 -8.768 1.00 95.81 104 ALA A CA 1
ATOM 811 C C . ALA A 1 104 ? -1.879 2.433 -8.873 1.00 95.81 104 ALA A C 1
ATOM 813 O O . ALA A 1 104 ? -2.972 1.876 -8.764 1.00 95.81 104 ALA A O 1
ATOM 814 N N . ALA A 1 105 ? -1.781 3.738 -9.152 1.00 92.25 105 ALA A N 1
ATOM 815 C CA . ALA A 1 105 ? -2.944 4.604 -9.343 1.00 92.25 105 ALA A CA 1
ATOM 816 C C . ALA A 1 105 ? -3.783 4.190 -10.563 1.00 92.25 105 ALA A C 1
ATOM 818 O O . ALA A 1 105 ? -5.009 4.256 -10.519 1.00 92.25 105 ALA A O 1
ATOM 819 N N . GLY A 1 106 ? -3.141 3.738 -11.643 1.00 92.75 106 GLY A N 1
ATOM 820 C CA . GLY A 1 106 ? -3.815 3.235 -12.837 1.00 92.75 106 GLY A CA 1
ATOM 821 C C . GLY A 1 106 ? -4.628 1.965 -12.581 1.00 92.75 106 GLY A C 1
ATOM 822 O O . GLY A 1 106 ? -5.698 1.806 -13.163 1.00 92.75 106 GLY A O 1
ATOM 823 N N . TRP A 1 107 ? -4.165 1.077 -11.697 1.00 92.94 107 TRP A N 1
ATOM 824 C CA . TRP A 1 107 ? -4.929 -0.110 -11.301 1.00 92.94 107 TRP A CA 1
ATOM 825 C C . TRP A 1 107 ? -6.123 0.231 -10.409 1.00 92.94 107 TRP A C 1
ATOM 827 O O . TRP A 1 107 ? -7.203 -0.285 -10.655 1.00 92.94 107 TRP A O 1
ATOM 837 N N . LEU A 1 108 ? -5.963 1.148 -9.448 1.00 90.25 108 LEU A N 1
ATOM 838 C CA . LEU A 1 108 ? -7.045 1.565 -8.540 1.00 90.25 108 LEU A CA 1
ATOM 839 C C . LEU A 1 108 ? -8.200 2.310 -9.233 1.00 90.25 108 LEU A C 1
ATOM 841 O O . LEU A 1 108 ? -9.265 2.474 -8.645 1.00 90.25 108 LEU A O 1
ATOM 845 N N . LYS A 1 109 ? -7.979 2.810 -10.452 1.00 86.75 109 LYS A N 1
ATOM 846 C CA . LYS A 1 109 ? -9.013 3.454 -11.276 1.00 86.75 109 LYS A CA 1
ATOM 847 C C . LYS A 1 109 ? -9.852 2.459 -12.090 1.00 86.75 109 LYS A C 1
ATOM 849 O O . LYS A 1 109 ? -10.829 2.892 -12.697 1.00 86.75 109 LYS A O 1
ATOM 854 N N . LYS A 1 110 ? -9.439 1.190 -12.171 1.00 70.81 110 LYS A N 1
ATOM 855 C CA . LYS A 1 110 ? -10.155 0.125 -12.890 1.00 70.81 110 LYS A CA 1
ATOM 856 C C . LYS A 1 110 ? -11.167 -0.546 -11.974 1.00 70.81 110 LYS A C 1
ATOM 858 O O . LYS A 1 110 ? -12.246 -0.893 -12.495 1.00 70.81 110 LYS A O 1
#

Secondary structure (DSSP, 8-state):
----TT----TTTTSPPPP--EE-SS-TTSEE-GGGGTTS--EEEEE-TT-HHHHHHHHHHHHHHHHTSS-EEEEE-STTTT-TTS-GGGS-TTTHHHHHHHHHHHHHT-

Sequence (110 aa):
LNLNPRDVPSPLVGKPAPAFSLPQLHAPEQIFSPKEMLGKVWLLNVWSTWCVSCRQEHPVLVELSRSKTVPLIGLNYKELRGDGNIDMDKVEPASEKGLAMERAAGWLKK

Radius of gyration: 16.26 Å; Cα contacts (8 Å, |Δi|>4): 90; chains: 1; bounding box: 38×44×38 Å